Protein AF-A0A9X8VE54-F1 (afdb_monomer_lite)

pLDDT: mean 93.81, std 5.58, range [73.19, 98.38]

Structure (mmCIF, N/CA/C/O backbone):
data_AF-A0A9X8VE54-F1
#
_entry.id   AF-A0A9X8VE54-F1
#
loop_
_atom_site.group_PDB
_atom_site.id
_atom_site.type_symbol
_atom_site.label_atom_id
_atom_site.label_alt_id
_atom_site.label_comp_id
_atom_site.label_asym_id
_atom_site.label_entity_id
_atom_site.label_seq_id
_atom_site.pdbx_PDB_ins_code
_atom_site.Cartn_x
_atom_site.Cartn_y
_atom_site.Cartn_z
_atom_site.occupancy
_atom_site.B_iso_or_equiv
_atom_site.auth_seq_id
_atom_site.auth_comp_id
_atom_site.auth_asym_id
_atom_site.auth_atom_id
_atom_site.pdbx_PDB_model_num
ATOM 1 N N . GLN A 1 1 ? -19.291 4.242 -3.859 1.00 75.31 1 GLN A N 1
ATOM 2 C CA . GLN A 1 1 ? -18.181 4.333 -4.828 1.00 75.31 1 GLN A CA 1
ATOM 3 C C . GLN A 1 1 ? -17.103 3.384 -4.344 1.00 75.31 1 GLN A C 1
ATOM 5 O O . GLN A 1 1 ? -16.846 3.387 -3.145 1.00 75.31 1 GLN A O 1
ATOM 10 N N . HIS A 1 2 ? -16.560 2.556 -5.233 1.00 89.12 2 HIS A N 1
ATOM 11 C CA . HIS A 1 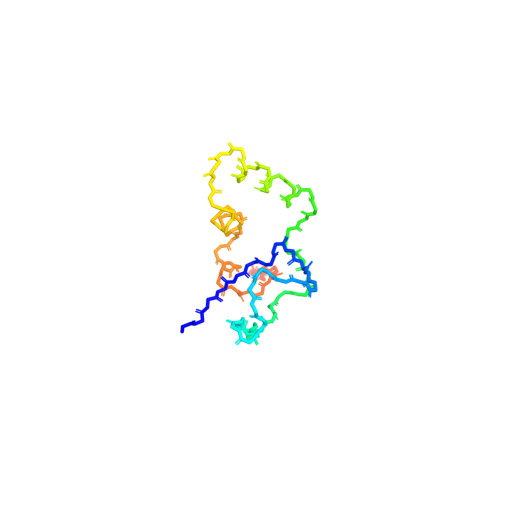2 ? -15.461 1.646 -4.911 1.00 89.12 2 HIS A CA 1
ATOM 12 C C . HIS A 1 2 ? -14.132 2.354 -5.164 1.00 89.12 2 HIS A C 1
ATOM 14 O O . HIS A 1 2 ? -14.037 3.184 -6.069 1.00 89.12 2 HIS A O 1
ATOM 20 N N . ALA A 1 3 ? -13.129 2.037 -4.356 1.00 93.38 3 ALA A N 1
ATOM 21 C CA . ALA A 1 3 ? -11.778 2.557 -4.487 1.00 93.38 3 ALA A CA 1
ATOM 22 C C . ALA A 1 3 ? -10.783 1.442 -4.173 1.00 93.38 3 ALA A C 1
ATOM 24 O O . ALA A 1 3 ? -11.099 0.507 -3.439 1.00 93.38 3 ALA A O 1
ATOM 25 N N . ILE A 1 4 ? -9.584 1.557 -4.730 1.00 95.81 4 ILE A N 1
ATOM 26 C CA . ILE A 1 4 ? -8.484 0.643 -4.438 1.00 95.81 4 ILE A CA 1
ATOM 27 C C . ILE A 1 4 ? -7.729 1.195 -3.234 1.00 95.81 4 ILE A C 1
ATOM 29 O O . ILE A 1 4 ? -7.517 2.403 -3.126 1.00 95.81 4 ILE A O 1
ATOM 33 N N . GLY A 1 5 ? -7.337 0.305 -2.328 1.00 96.00 5 GLY A N 1
ATOM 34 C CA . GLY A 1 5 ? -6.532 0.616 -1.153 1.00 96.00 5 GLY A CA 1
ATOM 35 C C . GLY A 1 5 ? -5.389 -0.381 -1.008 1.00 96.00 5 GLY A C 1
ATOM 36 O O . GLY A 1 5 ? -5.448 -1.484 -1.543 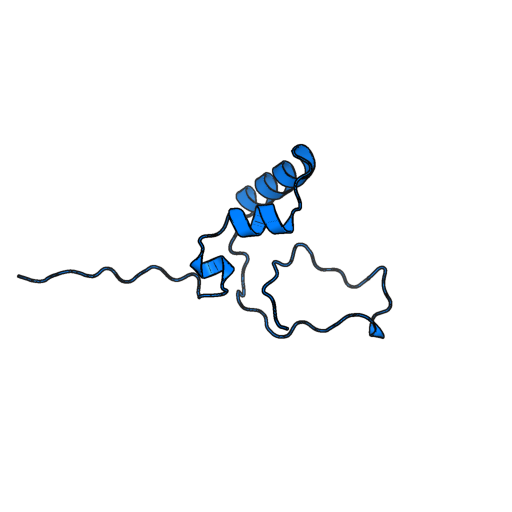1.00 96.00 5 GLY A O 1
ATOM 37 N N . ILE A 1 6 ? -4.354 0.016 -0.271 1.00 96.81 6 ILE A N 1
ATOM 38 C CA . ILE A 1 6 ? -3.212 -0.838 0.061 1.00 96.81 6 ILE A CA 1
ATOM 39 C C . ILE A 1 6 ? -3.264 -1.112 1.563 1.00 96.81 6 ILE A C 1
ATOM 41 O O . ILE A 1 6 ? -3.311 -0.179 2.365 1.00 96.81 6 ILE A O 1
ATOM 45 N N . VAL A 1 7 ? -3.271 -2.388 1.944 1.00 96.56 7 VAL A N 1
ATOM 46 C CA . VAL A 1 7 ? -3.282 -2.805 3.352 1.00 96.56 7 VAL A CA 1
ATOM 47 C C . VAL A 1 7 ? -1.914 -2.516 3.974 1.00 96.56 7 VAL A C 1
ATOM 49 O O . VAL A 1 7 ? -0.892 -2.973 3.472 1.00 96.56 7 VAL A O 1
ATOM 52 N N . THR A 1 8 ? -1.885 -1.756 5.071 1.00 95.69 8 THR A N 1
ATOM 53 C CA . THR A 1 8 ? -0.643 -1.371 5.773 1.00 95.69 8 THR A CA 1
ATOM 54 C C . THR A 1 8 ? -0.354 -2.192 7.027 1.00 95.69 8 THR A C 1
ATOM 56 O O . THR A 1 8 ? 0.757 -2.139 7.560 1.00 95.69 8 THR A O 1
ATOM 59 N N . GLY A 1 9 ? -1.332 -2.968 7.486 1.00 93.56 9 GLY A N 1
ATOM 60 C CA . GLY A 1 9 ? -1.230 -3.865 8.626 1.00 93.56 9 GLY A CA 1
ATOM 61 C C . GLY A 1 9 ? -2.551 -4.587 8.874 1.00 93.56 9 GLY A C 1
ATOM 62 O O . GLY A 1 9 ? -3.595 -4.172 8.372 1.00 93.56 9 GLY A O 1
ATOM 63 N N . CYS A 1 10 ? -2.491 -5.654 9.666 1.00 93.69 10 CYS A N 1
ATOM 64 C CA . CYS A 1 10 ? -3.651 -6.426 10.101 1.00 93.69 10 CYS A CA 1
ATOM 65 C C . CYS A 1 10 ? -3.669 -6.475 11.631 1.00 93.69 10 CYS A C 1
ATOM 67 O O . CYS A 1 10 ? -2.616 -6.596 12.258 1.00 93.69 10 CYS A O 1
ATOM 69 N N . SER A 1 11 ? -4.857 -6.369 12.218 1.00 95.25 11 SER A N 1
ATOM 70 C CA . SER A 1 11 ? -5.079 -6.426 13.663 1.00 95.25 11 SER A CA 1
ATOM 71 C C . SER A 1 11 ? -6.451 -7.031 13.936 1.00 95.25 11 SER A C 1
ATOM 73 O O . SER A 1 11 ? -7.385 -6.794 13.170 1.00 95.25 11 SER A O 1
ATOM 75 N N . ASP A 1 12 ? -6.578 -7.752 15.048 1.00 95.06 12 ASP A N 1
ATOM 76 C CA . ASP A 1 12 ? -7.860 -8.277 15.537 1.00 95.06 12 ASP A CA 1
ATOM 77 C C . ASP A 1 12 ? -8.659 -7.223 16.327 1.00 95.06 12 ASP A C 1
ATOM 79 O O . ASP A 1 12 ? -9.801 -7.452 16.724 1.00 95.06 12 ASP A O 1
ATOM 83 N N . THR A 1 13 ? -8.062 -6.053 16.573 1.00 95.56 13 THR A N 1
ATOM 84 C CA . THR A 1 13 ? -8.669 -4.944 17.315 1.00 95.56 13 THR A CA 1
ATOM 85 C C . THR A 1 13 ? -8.717 -3.667 16.480 1.00 95.56 13 THR A C 1
ATOM 87 O O . THR A 1 13 ? -7.859 -3.421 15.629 1.00 95.56 13 THR A O 1
ATOM 90 N N . SER A 1 14 ? -9.728 -2.838 16.745 1.00 96.12 14 SER A N 1
ATOM 91 C CA . SER A 1 14 ? -9.922 -1.532 16.116 1.00 96.12 14 SER A CA 1
ATOM 92 C C . SER A 1 14 ? -10.312 -0.489 17.161 1.00 96.12 14 SER A C 1
ATOM 94 O O . SER A 1 14 ? -10.960 -0.808 18.157 1.00 96.12 14 SER A O 1
ATOM 96 N N . GLU A 1 15 ? -9.937 0.765 16.918 1.00 96.56 15 GLU A N 1
ATOM 97 C CA . GLU A 1 15 ? -10.382 1.920 17.710 1.00 96.56 15 GLU A CA 1
ATOM 98 C C . GLU A 1 15 ? -11.875 2.226 17.504 1.00 96.56 15 GLU A C 1
ATOM 100 O O . GLU A 1 15 ? -12.502 2.888 18.331 1.00 96.56 15 GLU A O 1
ATOM 105 N N . LEU A 1 16 ? -12.455 1.742 16.400 1.00 96.56 16 LEU A N 1
ATOM 106 C CA . LEU A 1 16 ? -13.871 1.886 16.090 1.00 96.56 16 LEU A CA 1
ATOM 107 C C . LEU A 1 16 ? -14.633 0.579 16.364 1.00 96.56 16 LEU A C 1
ATOM 109 O O . LEU A 1 16 ? -14.095 -0.508 16.149 1.00 96.56 16 LEU A O 1
ATOM 113 N N . PRO A 1 17 ? -15.912 0.666 16.771 1.00 96.88 17 PRO A N 1
ATOM 114 C CA . PRO A 1 17 ? -16.793 -0.493 16.859 1.00 96.88 17 PRO A CA 1
ATOM 115 C C . PRO A 1 17 ? -16.900 -1.249 15.527 1.00 96.88 17 PRO A C 1
ATOM 117 O O . PRO A 1 17 ? -17.034 -0.633 14.466 1.00 96.88 17 PRO A O 1
ATOM 120 N N . LEU A 1 18 ? -16.871 -2.583 15.592 1.00 94.94 18 LEU A N 1
ATOM 121 C CA . LEU A 1 18 ? -16.855 -3.465 14.418 1.00 94.94 18 LEU A CA 1
ATOM 122 C C . LEU A 1 18 ? -18.063 -3.256 13.491 1.00 94.94 18 LEU A C 1
ATOM 124 O O . LEU A 1 18 ? -17.923 -3.314 12.275 1.00 94.94 18 LEU A O 1
ATOM 128 N N . ASP A 1 19 ? -19.234 -2.957 14.048 1.00 96.00 19 ASP A N 1
ATOM 129 C CA . ASP A 1 19 ? -20.480 -2.690 13.318 1.00 96.00 19 ASP A CA 1
ATOM 130 C C . ASP A 1 19 ? -20.435 -1.408 12.468 1.00 96.00 19 ASP A C 1
ATOM 132 O O . ASP A 1 19 ? -21.230 -1.249 11.541 1.00 96.00 19 ASP A O 1
ATOM 136 N N . LYS A 1 20 ? -19.494 -0.499 12.748 1.00 96.94 20 LYS A N 1
ATOM 137 C CA . LYS A 1 20 ? -19.263 0.718 11.954 1.00 96.94 20 LYS A CA 1
ATOM 138 C C . LYS A 1 20 ? -18.217 0.532 10.858 1.00 96.94 20 LYS A C 1
ATOM 140 O O . LYS A 1 20 ? -18.086 1.405 9.995 1.00 96.94 20 LYS A O 1
ATOM 145 N N . LEU A 1 21 ? -17.459 -0.563 10.890 1.00 96.06 21 LEU A N 1
ATOM 146 C CA . LEU A 1 21 ? -16.448 -0.859 9.885 1.00 96.06 21 LEU A CA 1
ATOM 147 C C . LEU A 1 21 ? -17.113 -1.448 8.644 1.00 96.06 21 LEU A C 1
ATOM 149 O O . LEU A 1 21 ? -17.917 -2.375 8.716 1.00 96.06 21 LEU A O 1
ATOM 153 N N . LYS A 1 22 ? -16.763 -0.904 7.480 1.00 94.62 22 LYS A N 1
ATOM 154 C CA . LYS A 1 22 ? -17.206 -1.469 6.206 1.00 94.62 22 LYS A CA 1
ATOM 155 C C . LYS A 1 22 ? -16.332 -2.680 5.868 1.00 94.62 22 LYS A C 1
ATOM 157 O O . LYS A 1 22 ? -15.115 -2.585 6.034 1.00 94.62 22 LYS A O 1
ATOM 162 N N . PRO A 1 23 ? -16.915 -3.789 5.384 1.00 94.88 23 PRO A N 1
ATOM 163 C CA . PRO A 1 23 ? -16.128 -4.907 4.883 1.00 94.88 23 PRO A CA 1
ATOM 164 C C . PRO A 1 23 ? -15.348 -4.500 3.627 1.00 94.88 23 PRO A C 1
ATOM 166 O O . PRO A 1 23 ? -15.737 -3.570 2.917 1.00 94.88 23 PRO A O 1
ATOM 169 N N . ILE A 1 24 ? -14.255 -5.212 3.349 1.00 95.25 24 ILE A N 1
ATOM 170 C CA . ILE A 1 24 ? -13.559 -5.114 2.062 1.00 95.25 24 ILE A CA 1
ATOM 171 C C . ILE A 1 24 ? -14.350 -5.867 0.988 1.00 95.25 24 ILE A C 1
ATOM 173 O O . ILE A 1 24 ? -14.886 -6.940 1.255 1.00 95.25 24 ILE A O 1
ATOM 177 N N . ASP A 1 25 ? -14.410 -5.318 -0.225 1.00 95.69 25 ASP A N 1
ATOM 178 C CA . ASP A 1 25 ? -15.164 -5.936 -1.325 1.00 95.69 25 ASP A CA 1
ATOM 179 C C . ASP A 1 25 ? -14.425 -7.144 -1.923 1.00 95.69 25 ASP A C 1
ATOM 181 O O . ASP A 1 25 ? -15.021 -8.184 -2.195 1.00 95.69 25 ASP A O 1
ATOM 185 N N . SER A 1 26 ? -13.113 -7.009 -2.138 1.00 95.31 26 SER A N 1
ATOM 186 C CA . SER A 1 26 ? -12.268 -8.043 -2.741 1.00 95.31 26 SER A CA 1
ATOM 187 C C . SER A 1 26 ? -10.791 -7.806 -2.440 1.00 95.31 26 SER A C 1
ATOM 189 O O . SER A 1 26 ? -10.350 -6.657 -2.374 1.00 95.31 26 SER A O 1
ATOM 191 N N . VAL A 1 27 ? -10.015 -8.885 -2.347 1.00 95.38 27 VAL A N 1
ATOM 192 C CA . VAL A 1 27 ? -8.545 -8.847 -2.324 1.00 95.38 27 VAL A CA 1
ATOM 193 C C . VAL A 1 27 ? -8.036 -9.077 -3.749 1.00 95.38 27 VAL A C 1
ATOM 195 O O . VAL A 1 27 ? -8.417 -10.065 -4.372 1.00 95.38 27 VAL A O 1
ATOM 198 N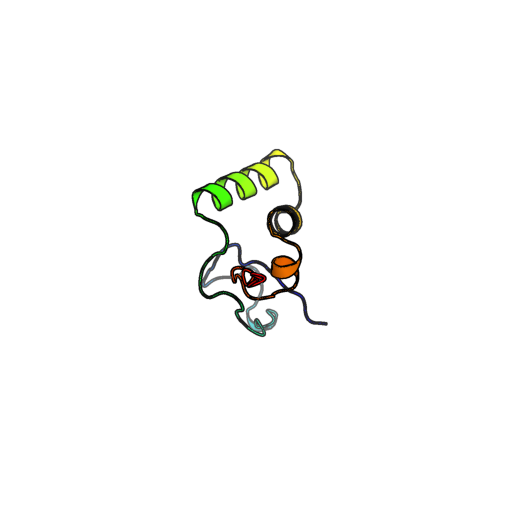 N . ILE A 1 28 ? -7.229 -8.149 -4.275 1.00 95.12 28 ILE A N 1
ATOM 199 C CA . ILE A 1 28 ? -6.780 -8.150 -5.684 1.00 95.12 28 ILE A CA 1
ATOM 200 C C . ILE A 1 28 ? -5.436 -8.876 -5.843 1.00 95.12 28 ILE A C 1
ATOM 202 O O . ILE A 1 28 ? -5.249 -9.608 -6.810 1.00 95.12 28 ILE A O 1
ATOM 206 N N . ASP A 1 29 ? -4.540 -8.727 -4.867 1.00 94.88 29 ASP A N 1
ATOM 207 C CA . ASP A 1 29 ? -3.226 -9.368 -4.837 1.00 94.88 29 ASP A CA 1
ATOM 208 C C . ASP A 1 29 ? -3.119 -10.285 -3.612 1.00 94.88 29 ASP A C 1
ATOM 210 O O . ASP A 1 29 ? -3.444 -9.882 -2.493 1.00 94.88 29 ASP A O 1
ATOM 214 N N . ALA A 1 30 ? -2.662 -11.524 -3.814 1.00 92.81 30 ALA A N 1
ATOM 215 C CA . ALA A 1 30 ? -2.471 -12.491 -2.727 1.00 92.81 30 ALA A CA 1
ATOM 216 C C . ALA A 1 30 ? -1.212 -12.205 -1.889 1.00 92.81 30 ALA A C 1
ATOM 218 O O . ALA A 1 30 ? -1.134 -12.590 -0.723 1.00 92.81 30 ALA A O 1
ATOM 219 N N . GLU A 1 31 ? -0.235 -11.521 -2.484 1.00 92.81 31 GLU A N 1
ATOM 220 C CA . GLU A 1 31 ? 1.034 -11.156 -1.864 1.00 92.81 31 GLU A CA 1
ATOM 221 C C . GLU A 1 31 ? 1.301 -9.659 -2.037 1.00 92.81 31 GLU A C 1
ATOM 223 O O . GLU A 1 31 ? 0.752 -8.998 -2.919 1.00 92.81 31 GLU A O 1
ATOM 228 N N . SER A 1 32 ? 2.170 -9.107 -1.191 1.00 94.31 32 SER A N 1
ATOM 229 C CA . SER A 1 32 ? 2.578 -7.709 -1.312 1.00 94.31 32 SER A CA 1
ATOM 230 C C . SER A 1 32 ? 3.352 -7.478 -2.611 1.00 94.31 32 SER A C 1
ATOM 232 O O . SER A 1 32 ? 4.399 -8.082 -2.832 1.00 94.31 32 SER A O 1
ATOM 234 N N . LEU A 1 33 ? 2.905 -6.502 -3.406 1.00 94.81 33 LEU A N 1
ATOM 235 C CA . LEU A 1 33 ? 3.641 -6.001 -4.575 1.00 94.81 33 LEU A CA 1
ATOM 236 C C . LEU A 1 33 ? 4.956 -5.294 -4.197 1.00 94.81 33 LEU A C 1
ATOM 238 O O . LEU A 1 33 ? 5.820 -5.067 -5.045 1.00 94.81 33 LEU A O 1
ATOM 242 N N . PHE A 1 34 ? 5.123 -4.933 -2.923 1.00 96.31 34 PHE A N 1
ATOM 243 C CA . PHE A 1 34 ? 6.347 -4.341 -2.394 1.00 96.31 34 PHE A CA 1
ATOM 244 C C . PHE A 1 34 ? 7.201 -5.406 -1.715 1.00 96.31 34 PHE A C 1
ATOM 246 O O . PHE A 1 34 ? 6.739 -6.096 -0.802 1.00 96.31 34 PHE A O 1
ATOM 253 N N . SER A 1 35 ? 8.482 -5.471 -2.084 1.00 96.81 35 SER A N 1
ATOM 254 C CA . SER A 1 35 ? 9.456 -6.242 -1.313 1.00 96.81 35 SER A CA 1
ATOM 255 C C . SER A 1 35 ? 9.598 -5.667 0.108 1.00 96.81 35 SER A C 1
ATOM 257 O O . SER A 1 35 ? 9.404 -4.461 0.301 1.00 96.81 35 SER A O 1
ATOM 259 N N . PRO A 1 36 ? 10.004 -6.466 1.114 1.00 97.31 36 PRO A N 1
ATOM 260 C CA . PRO A 1 36 ? 10.145 -5.982 2.492 1.00 97.31 36 PRO A CA 1
ATOM 261 C C . PRO A 1 36 ? 11.065 -4.758 2.631 1.00 97.31 36 PRO A C 1
ATOM 263 O O . PRO A 1 36 ? 10.793 -3.840 3.407 1.00 97.31 36 PRO A O 1
ATOM 266 N N . SER A 1 37 ? 12.145 -4.710 1.846 1.00 97.81 37 SER A N 1
ATOM 267 C CA . SER A 1 37 ? 13.079 -3.579 1.826 1.00 97.81 37 SER A CA 1
ATOM 268 C C . SER A 1 37 ? 12.440 -2.310 1.262 1.00 97.81 37 SER A C 1
ATOM 270 O O . SER A 1 37 ? 12.630 -1.232 1.830 1.00 97.81 37 SER A O 1
ATOM 272 N N . LEU A 1 38 ? 11.670 -2.439 0.175 1.00 97.50 38 LEU A N 1
ATOM 273 C CA . LEU A 1 38 ? 10.961 -1.320 -0.443 1.00 97.50 38 LEU A CA 1
ATOM 274 C C . LEU A 1 38 ? 9.845 -0.804 0.472 1.00 97.50 38 LEU A C 1
ATOM 276 O O . LEU A 1 38 ? 9.714 0.398 0.678 1.00 97.50 38 LEU A O 1
ATOM 280 N N . TRP A 1 39 ? 9.096 -1.708 1.099 1.00 97.69 39 TRP A N 1
ATOM 281 C CA . TRP A 1 39 ? 8.083 -1.348 2.087 1.00 97.69 39 TRP A CA 1
ATOM 282 C C . TRP A 1 39 ? 8.662 -0.489 3.216 1.00 97.69 39 TRP A C 1
ATOM 284 O O . TRP A 1 39 ? 8.136 0.577 3.542 1.00 97.69 39 TRP A O 1
ATOM 294 N N . ARG A 1 40 ? 9.797 -0.921 3.781 1.00 97.88 40 ARG A N 1
ATOM 295 C CA . ARG A 1 40 ? 10.467 -0.211 4.875 1.00 97.88 40 ARG A CA 1
ATOM 296 C C . ARG A 1 40 ? 10.888 1.203 4.478 1.00 97.88 40 ARG A C 1
ATOM 298 O O . ARG A 1 40 ? 10.688 2.121 5.270 1.00 97.88 40 ARG A O 1
ATOM 305 N N . ILE A 1 41 ? 11.464 1.389 3.287 1.00 98.19 41 ILE A N 1
ATOM 306 C CA . ILE A 1 41 ? 11.933 2.716 2.866 1.00 98.19 41 ILE A CA 1
ATOM 307 C C . ILE A 1 41 ? 10.773 3.655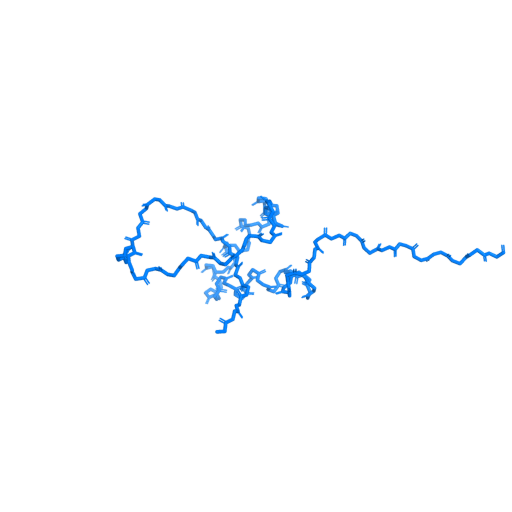 2.518 1.00 98.19 41 ILE A C 1
ATOM 309 O O . ILE A 1 41 ? 10.845 4.831 2.852 1.00 98.19 41 ILE A O 1
ATOM 313 N N . LEU A 1 42 ? 9.687 3.149 1.922 1.00 98.12 42 LEU A N 1
ATOM 314 C CA . LEU A 1 42 ? 8.497 3.953 1.620 1.00 98.12 42 LEU A CA 1
ATOM 315 C C . LEU A 1 42 ? 7.800 4.424 2.897 1.00 98.12 42 LEU A C 1
ATOM 317 O O . LEU A 1 42 ? 7.439 5.595 3.001 1.00 98.12 42 LEU A O 1
ATOM 321 N N . ARG A 1 43 ? 7.672 3.540 3.893 1.00 97.56 43 ARG A N 1
ATOM 322 C CA . ARG A 1 43 ? 7.136 3.910 5.207 1.00 97.56 43 ARG A CA 1
ATOM 323 C C . ARG A 1 43 ? 8.005 4.968 5.882 1.00 97.56 43 ARG A C 1
ATOM 325 O O . ARG A 1 43 ? 7.493 6.006 6.277 1.00 97.56 43 ARG A O 1
ATOM 332 N N . TRP A 1 44 ? 9.320 4.744 5.920 1.00 98.19 44 TRP A N 1
ATOM 333 C CA . TRP A 1 44 ? 10.264 5.727 6.451 1.00 98.19 44 TRP A CA 1
ATOM 334 C C . TRP A 1 44 ? 10.166 7.076 5.726 1.00 98.19 44 TRP A C 1
ATOM 336 O O . TRP A 1 44 ? 10.155 8.112 6.379 1.00 98.19 44 TRP A O 1
ATOM 346 N N . ALA A 1 45 ? 10.063 7.081 4.395 1.00 98.06 45 ALA A N 1
ATOM 347 C CA . ALA A 1 45 ? 9.954 8.309 3.615 1.00 98.06 45 ALA A CA 1
ATOM 348 C C . ALA A 1 45 ? 8.650 9.062 3.916 1.00 98.06 45 ALA A C 1
ATOM 350 O O . ALA A 1 45 ? 8.675 10.281 4.057 1.00 98.06 45 ALA A O 1
ATOM 351 N N . SER A 1 46 ? 7.526 8.351 4.050 1.00 98.25 46 SER A N 1
ATOM 352 C CA . SER A 1 46 ? 6.244 8.942 4.457 1.00 98.25 46 SER A CA 1
ATOM 353 C C . SER A 1 46 ? 6.353 9.620 5.823 1.00 98.25 46 SER A C 1
ATOM 355 O O . SER A 1 46 ? 5.980 10.788 5.946 1.00 98.25 46 SER A O 1
ATOM 357 N N . ASP A 1 47 ? 6.938 8.929 6.804 1.00 98.00 47 ASP A N 1
ATOM 358 C CA . ASP A 1 47 ? 7.118 9.446 8.162 1.00 98.00 47 ASP A CA 1
ATOM 359 C C . ASP A 1 47 ? 8.084 10.645 8.184 1.00 98.00 47 ASP A C 1
ATOM 361 O O . ASP A 1 47 ? 7.799 11.669 8.799 1.00 98.00 47 ASP A O 1
ATOM 365 N N . TYR A 1 48 ? 9.214 10.549 7.478 1.00 98.38 48 TYR A N 1
ATOM 366 C CA . TYR A 1 48 ? 10.268 11.565 7.486 1.00 98.38 48 TYR A CA 1
ATOM 367 C C . TYR A 1 48 ? 9.879 12.843 6.734 1.00 98.38 48 TYR A C 1
ATOM 369 O O . TYR A 1 48 ? 10.118 13.952 7.214 1.00 98.38 48 TYR A O 1
ATOM 377 N N . TYR A 1 49 ? 9.271 12.702 5.555 1.00 98.12 49 TYR A N 1
ATOM 378 C CA . TYR A 1 49 ? 8.837 13.838 4.738 1.00 98.12 49 TYR A CA 1
ATOM 379 C C . TYR A 1 49 ? 7.423 14.323 5.087 1.00 98.12 49 TYR A C 1
ATOM 381 O O . TYR A 1 49 ? 6.929 15.244 4.438 1.00 98.12 49 TYR A O 1
ATOM 389 N N . HIS A 1 50 ? 6.776 13.731 6.098 1.00 97.50 50 HIS A N 1
ATOM 390 C CA . HIS A 1 50 ? 5.402 14.031 6.516 1.00 97.50 50 HIS A CA 1
ATOM 391 C C . HIS A 1 50 ? 4.396 14.017 5.355 1.00 97.50 50 HIS A C 1
ATOM 393 O O . HIS A 1 50 ? 3.483 14.842 5.288 1.00 97.50 50 HIS A O 1
ATOM 399 N N . TYR A 1 51 ? 4.573 13.085 4.419 1.00 97.62 51 TYR A N 1
ATOM 400 C CA . TYR A 1 51 ? 3.683 12.931 3.273 1.00 97.62 51 TYR A CA 1
ATOM 401 C C . TYR A 1 51 ? 2.713 11.767 3.514 1.00 97.62 51 TYR A C 1
ATOM 403 O O . TYR A 1 51 ? 3.136 10.757 4.085 1.00 97.62 51 TYR A O 1
ATOM 411 N N . PRO A 1 52 ? 1.434 11.849 3.094 1.00 97.94 52 PRO A N 1
ATOM 412 C CA . PRO A 1 52 ? 0.455 10.798 3.364 1.00 97.94 52 PRO A CA 1
ATOM 413 C C . PRO A 1 52 ? 0.897 9.433 2.828 1.00 97.94 52 PRO A C 1
ATOM 415 O O . PRO A 1 52 ? 1.199 9.290 1.643 1.00 97.94 52 PRO A O 1
ATOM 418 N N . ILE A 1 53 ? 0.880 8.408 3.685 1.00 97.75 53 ILE A N 1
ATOM 419 C CA . ILE A 1 53 ? 1.361 7.063 3.329 1.00 97.75 53 ILE A CA 1
ATOM 420 C C . ILE A 1 53 ? 0.633 6.473 2.116 1.00 97.75 53 ILE A C 1
ATOM 422 O O . ILE A 1 53 ? 1.269 5.849 1.273 1.00 97.75 53 ILE A O 1
ATOM 426 N N . GLY A 1 54 ? -0.676 6.715 1.982 1.00 96.94 54 GLY A N 1
ATOM 427 C CA . GLY A 1 54 ? -1.450 6.257 0.826 1.00 96.94 54 GLY A CA 1
ATOM 428 C C . GLY A 1 54 ? -0.878 6.790 -0.488 1.00 96.94 54 GLY A C 1
ATOM 429 O O . GLY A 1 54 ? -0.606 6.013 -1.398 1.00 96.94 54 GLY A O 1
ATOM 430 N N . GLU A 1 55 ? -0.600 8.092 -0.553 1.00 96.94 55 GLU A N 1
ATOM 431 C CA . GLU A 1 55 ? -0.018 8.734 -1.736 1.00 96.94 55 GLU A CA 1
ATOM 432 C C . GLU A 1 55 ? 1.394 8.212 -2.028 1.00 96.94 55 GLU A C 1
ATOM 434 O O . GLU A 1 55 ? 1.715 7.913 -3.176 1.00 96.94 55 GLU A O 1
ATOM 439 N N . VAL A 1 56 ? 2.233 8.039 -0.998 1.00 98.00 56 VAL A N 1
ATOM 440 C CA . VAL A 1 56 ? 3.583 7.467 -1.162 1.00 98.00 56 VAL A CA 1
ATOM 441 C C . VAL A 1 56 ? 3.513 6.067 -1.778 1.00 98.00 56 VAL A C 1
ATOM 443 O O . VAL A 1 56 ? 4.220 5.781 -2.747 1.00 98.00 56 VAL A O 1
ATOM 446 N N . LEU A 1 57 ? 2.651 5.199 -1.242 1.00 97.75 57 LEU A N 1
ATOM 447 C CA . LEU A 1 57 ? 2.518 3.819 -1.708 1.00 97.75 57 LEU A CA 1
ATOM 448 C C . LEU A 1 57 ? 1.939 3.749 -3.127 1.00 97.75 57 LEU A C 1
ATOM 450 O O . LEU A 1 57 ? 2.472 3.023 -3.965 1.00 97.75 57 LEU A O 1
ATOM 454 N N . PHE A 1 58 ? 0.899 4.530 -3.438 1.00 97.12 58 PHE A N 1
ATOM 455 C CA . PHE A 1 58 ? 0.337 4.563 -4.790 1.00 97.12 58 PHE A CA 1
ATOM 456 C C . PHE A 1 58 ? 1.320 5.142 -5.809 1.00 97.12 58 PHE A C 1
ATOM 458 O O . PHE A 1 58 ? 1.442 4.602 -6.910 1.00 97.12 58 PHE A O 1
ATOM 465 N N . HIS A 1 59 ? 2.064 6.195 -5.467 1.00 96.25 59 HIS A N 1
ATOM 466 C CA . HIS A 1 59 ? 3.058 6.778 -6.369 1.00 96.25 59 HIS A CA 1
ATOM 467 C C . HIS A 1 59 ? 4.245 5.857 -6.649 1.00 96.25 59 HIS A C 1
ATOM 469 O O . HIS A 1 59 ? 4.804 5.926 -7.746 1.00 96.25 59 HIS A O 1
ATOM 475 N N . ALA A 1 60 ? 4.584 4.959 -5.723 1.00 96.62 60 ALA A N 1
ATOM 476 C CA . ALA A 1 60 ? 5.617 3.950 -5.933 1.00 96.62 60 ALA A CA 1
ATOM 477 C C . ALA A 1 60 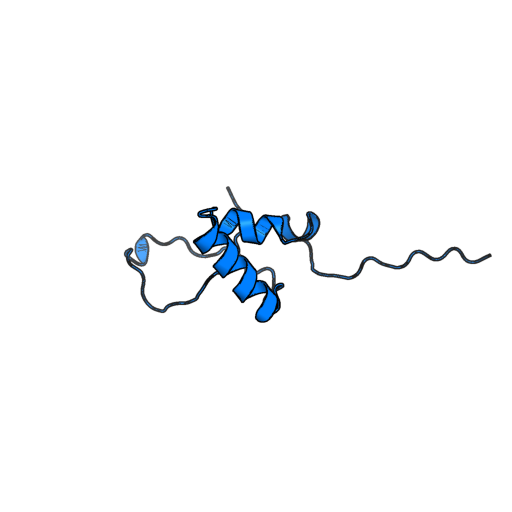? 5.219 2.859 -6.950 1.00 96.62 60 ALA A C 1
ATOM 479 O O . ALA A 1 60 ? 6.092 2.164 -7.468 1.00 96.62 60 ALA A O 1
ATOM 480 N N . LEU A 1 61 ? 3.926 2.708 -7.262 1.00 96.06 61 LEU A N 1
ATOM 481 C CA . LEU A 1 61 ? 3.428 1.701 -8.204 1.00 96.06 61 LEU A CA 1
ATOM 482 C C . LEU A 1 61 ? 3.309 2.247 -9.641 1.00 96.06 61 LEU A C 1
ATOM 484 O O . LEU A 1 61 ? 2.984 3.423 -9.829 1.00 96.06 61 LEU A O 1
ATOM 488 N N . PRO A 1 62 ? 3.479 1.409 -10.681 1.00 94.81 62 PRO A N 1
ATOM 489 C CA . PRO A 1 62 ? 3.057 1.721 -12.047 1.00 94.81 62 PRO A CA 1
ATOM 490 C C . PRO A 1 62 ? 1.552 2.006 -12.142 1.00 94.81 62 PRO A C 1
ATOM 492 O O . PRO A 1 62 ? 0.753 1.422 -11.412 1.00 94.81 62 PRO A O 1
ATOM 495 N N . ILE A 1 63 ? 1.147 2.857 -13.092 1.00 94.06 63 ILE A N 1
ATOM 496 C CA . ILE A 1 63 ? -0.246 3.329 -13.241 1.00 94.06 63 ILE A CA 1
ATOM 497 C C . ILE A 1 63 ? -1.258 2.176 -13.325 1.00 94.06 63 ILE A C 1
ATOM 499 O O . ILE A 1 63 ? -2.309 2.249 -12.696 1.00 94.06 63 ILE A O 1
ATOM 503 N N . LEU A 1 64 ? -0.945 1.104 -14.059 1.00 93.94 64 LEU A N 1
ATOM 504 C CA . LEU A 1 64 ? -1.855 -0.036 -14.213 1.00 93.94 64 LEU A CA 1
ATOM 505 C C . LEU A 1 64 ? -2.113 -0.760 -12.882 1.00 93.94 64 LEU A C 1
ATOM 507 O O . LEU A 1 64 ? -3.252 -1.127 -12.605 1.00 93.94 64 LEU A O 1
ATOM 511 N N . LEU A 1 65 ? -1.097 -0.884 -12.023 1.00 94.81 65 LEU A N 1
ATOM 512 C CA . LEU A 1 65 ? -1.253 -1.499 -10.699 1.00 94.81 65 LEU A CA 1
ATOM 513 C C . LEU A 1 65 ? -2.054 -0.595 -9.756 1.00 94.81 65 LEU A C 1
ATOM 515 O O . LEU A 1 65 ? -2.884 -1.083 -8.999 1.00 94.81 65 LEU A O 1
ATOM 519 N N . ARG A 1 66 ? -1.911 0.736 -9.867 1.00 94.25 66 ARG A N 1
ATOM 520 C CA . ARG A 1 66 ? -2.772 1.688 -9.129 1.00 94.25 66 ARG A CA 1
ATOM 521 C C . ARG A 1 66 ? -4.253 1.533 -9.487 1.00 94.25 66 ARG A C 1
ATOM 523 O O . ARG A 1 66 ? -5.115 1.850 -8.677 1.00 94.25 66 ARG A O 1
ATOM 530 N N . GLN A 1 67 ? -4.538 1.065 -10.702 1.00 93.00 67 GLN A N 1
ATOM 531 C CA . GLN A 1 67 ? -5.885 0.776 -11.199 1.00 93.00 67 GLN A CA 1
ATOM 532 C C . GLN A 1 67 ? -6.339 -0.664 -10.907 1.00 93.00 67 GLN A C 1
ATOM 534 O O . GLN A 1 67 ? -7.412 -1.057 -11.365 1.00 93.00 67 GLN A O 1
ATOM 539 N N . GLY A 1 68 ? -5.545 -1.455 -10.174 1.00 92.75 68 GLY A N 1
ATOM 540 C CA . GLY A 1 68 ? -5.889 -2.828 -9.792 1.00 92.75 68 GLY A CA 1
ATOM 541 C C . GLY A 1 68 ? -5.805 -3.819 -10.949 1.00 92.75 68 GLY A C 1
ATOM 542 O O . GLY A 1 68 ? -6.485 -4.842 -10.936 1.00 92.75 68 GLY A O 1
ATOM 543 N N . LYS A 1 69 ? -5.025 -3.503 -11.991 1.00 93.62 69 LYS A N 1
ATOM 544 C CA . LYS A 1 69 ? -4.701 -4.475 -13.039 1.00 93.62 69 LYS A CA 1
ATOM 545 C C . LYS A 1 69 ? -3.691 -5.498 -12.505 1.00 93.62 69 LYS A C 1
ATOM 547 O O . LYS A 1 69 ? -2.868 -5.122 -11.672 1.00 93.62 69 LYS A O 1
ATOM 552 N N . PRO A 1 70 ? -3.712 -6.745 -13.009 1.00 91.00 70 PRO A N 1
ATOM 553 C CA . PRO A 1 70 ? -2.783 -7.784 -12.578 1.00 91.00 70 PRO A CA 1
ATOM 554 C C . PRO A 1 70 ? -1.315 -7.370 -12.727 1.00 91.00 70 PRO A C 1
ATOM 556 O O . PRO A 1 70 ? -0.938 -6.730 -13.715 1.00 91.00 70 PRO A O 1
ATOM 559 N N . ALA A 1 71 ? -0.483 -7.780 -11.770 1.00 89.88 71 ALA A N 1
ATOM 560 C CA . ALA A 1 71 ? 0.967 -7.610 -11.804 1.00 89.88 71 ALA A CA 1
ATOM 561 C C . ALA A 1 71 ? 1.643 -8.632 -12.734 1.00 89.88 71 ALA A C 1
ATOM 563 O O . ALA A 1 71 ? 2.442 -9.465 -12.310 1.00 89.88 71 ALA A O 1
ATOM 564 N N . GLU A 1 72 ? 1.310 -8.562 -14.021 1.00 87.19 72 GLU A N 1
ATOM 565 C CA . GLU A 1 72 ? 1.821 -9.455 -15.059 1.00 87.19 72 GLU A CA 1
ATOM 566 C C . GLU A 1 72 ? 2.838 -8.750 -15.961 1.00 87.19 72 GLU A C 1
ATOM 568 O O . GLU A 1 72 ? 2.744 -7.551 -16.244 1.00 87.19 72 GLU A O 1
ATOM 573 N N . ALA A 1 73 ? 3.825 -9.510 -16.440 1.00 80.44 73 ALA A N 1
ATOM 574 C CA . ALA A 1 73 ? 4.752 -9.012 -17.443 1.00 80.44 73 ALA A CA 1
ATOM 575 C C . ALA A 1 73 ? 4.005 -8.775 -18.761 1.00 80.44 73 ALA A C 1
ATOM 577 O O . ALA A 1 73 ? 3.240 -9.625 -19.219 1.00 80.44 73 ALA A O 1
ATOM 578 N N . ALA A 1 74 ? 4.254 -7.627 -19.392 1.00 78.12 74 ALA A N 1
ATOM 579 C CA . ALA A 1 74 ? 3.707 -7.366 -20.714 1.00 78.12 74 ALA A CA 1
ATOM 580 C C . ALA A 1 74 ? 4.216 -8.426 -21.711 1.00 78.12 74 ALA A C 1
ATOM 582 O O . ALA A 1 74 ? 5.399 -8.786 -21.668 1.00 78.12 74 ALA A O 1
ATOM 583 N N . PRO A 1 75 ? 3.363 -8.912 -22.628 1.00 81.94 75 PRO A N 1
ATOM 584 C CA . PRO A 1 75 ? 3.800 -9.842 -23.655 1.00 81.94 75 PRO A CA 1
ATOM 585 C C . PRO A 1 75 ? 4.869 -9.190 -24.541 1.00 81.94 75 PRO A C 1
ATOM 587 O O . PRO A 1 75 ? 4.751 -8.029 -24.943 1.00 81.94 75 PRO A O 1
ATOM 590 N N . LEU A 1 76 ? 5.919 -9.949 -24.860 1.00 85.44 76 LEU A N 1
ATOM 591 C CA . LEU A 1 76 ? 6.936 -9.542 -25.825 1.00 85.44 76 LEU A CA 1
ATOM 592 C C . LEU A 1 76 ? 6.385 -9.741 -27.239 1.00 85.44 76 LEU A C 1
ATOM 594 O O . LEU A 1 76 ? 6.309 -10.862 -27.736 1.00 85.44 76 LEU A O 1
ATOM 598 N N . TRP A 1 77 ? 6.007 -8.644 -27.892 1.00 83.62 77 TRP A N 1
ATOM 599 C CA . TRP A 1 77 ? 5.637 -8.659 -29.306 1.00 83.62 77 TRP A CA 1
ATOM 600 C C . TRP A 1 77 ? 6.902 -8.795 -30.158 1.00 83.62 77 TRP A C 1
ATOM 602 O O . TRP A 1 77 ? 7.751 -7.904 -30.162 1.00 83.62 77 TRP A O 1
ATOM 612 N N . GLN A 1 78 ? 7.038 -9.9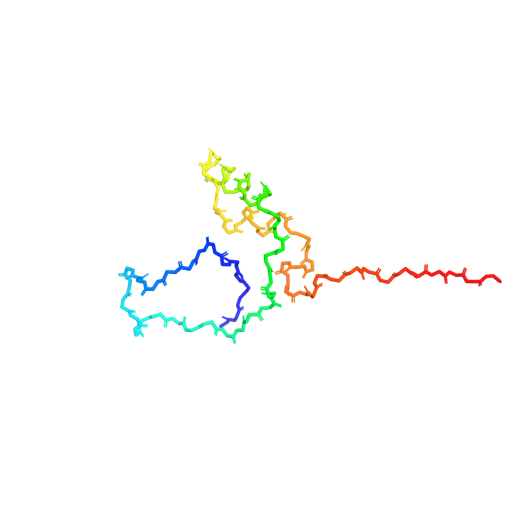10 -30.873 1.00 86.38 78 GLN A N 1
ATOM 613 C CA . GLN A 1 78 ? 8.149 -10.163 -31.789 1.00 86.38 78 GLN A CA 1
ATOM 614 C C . GLN A 1 78 ? 7.615 -10.262 -33.217 1.00 86.38 78 GLN A C 1
ATOM 616 O O . GLN A 1 78 ? 6.719 -11.057 -33.499 1.00 86.38 78 GLN A O 1
ATOM 621 N N . TRP A 1 79 ? 8.162 -9.444 -34.115 1.00 84.19 79 TRP A N 1
ATOM 622 C CA . TRP A 1 79 ? 7.909 -9.579 -35.546 1.00 84.19 79 TRP A CA 1
ATOM 623 C C . TRP A 1 79 ? 8.816 -10.682 -36.090 1.00 84.19 79 TRP A C 1
ATOM 625 O O . TRP A 1 79 ? 10.037 -10.582 -35.979 1.00 84.19 79 TRP A O 1
ATOM 635 N N . PHE A 1 80 ? 8.224 -11.726 -36.664 1.00 77.31 80 PHE A N 1
ATOM 636 C CA . PHE A 1 80 ? 8.960 -12.712 -37.450 1.00 77.31 80 PHE A CA 1
ATOM 637 C C . PHE A 1 80 ? 9.052 -12.214 -38.896 1.00 77.31 80 PHE A C 1
ATOM 639 O O . PHE A 1 80 ? 8.048 -11.760 -39.449 1.00 77.31 80 PHE A O 1
ATOM 646 N N . ALA A 1 81 ? 10.262 -12.253 -39.458 1.00 73.19 81 ALA A N 1
ATOM 647 C CA . ALA A 1 81 ? 10.533 -11.989 -40.871 1.00 73.19 81 ALA A CA 1
ATOM 648 C C . ALA A 1 81 ? 10.422 -13.276 -41.693 1.00 73.19 81 ALA A C 1
ATOM 650 O O . ALA A 1 81 ? 10.785 -14.344 -41.145 1.00 73.19 81 ALA A O 1
#

Foldseek 3Di:
DDADFDDPDDDPDDPDDPVPDDDDPDDLDPDDPDDPVRSVVLVVCCVVVVNDSRCSVLVVDDPCVNVSHDPDDDDDDDDDD

InterPro domains:
  IPR041222 Primosomal protein N', 3' DNA-binding domain [PF17764] (2-62)
  IPR042115 Primosomal protein N', 3' DNA-binding domain superfamily [G3DSA:3.40.1440.60] (1-74)

Secondary structure (DSSP, 8-state):
-----------S--SS-GGGSPPPS----SS-SS-HHHHHHHHHHHHHHT--HHHHHHHHS-HHHHTT----PPP------

Sequence (81 aa):
QHAIGIVTGCSDTSELPLDKLKPIDSVIDAESLFSPSLWRILRWASDYYHYPIGEVLFHALPILLRQGKPAEAAPLWQWFA

Radius of gyration: 16.77 Å; chains: 1; bounding box: 34×27×59 Å

Organism: Serratia marcescens (NCBI:txid615)